Protein AF-A0A3S3U5V6-F1 (afdb_monomer_lite)

pLDDT: mean 91.55, std 5.26, range [72.19, 96.88]

Secondary structure (DSSP, 8-state):
-HHHHHHHHH-TT--HHHHHHHHHHTT----HHHHHHHHHHTT---SS----TTSPPTTSPPP-

InterPro domains:
  IPR025948 HTH-like domain [PF13276] (2-49)

Radius of gyration: 15.38 Å; chains: 1; bounding box: 45×19×33 Å

Sequence (64 aa):
MDIIDRQFLETPWYGSRQMARHMQRQGHKCGRHRVRRLMRLMRLVPIYQAPKTSKKHPEHKIYP

Organism: NCBI:txid1553448

Structure (mmCIF, N/CA/C/O backbone):
data_AF-A0A3S3U5V6-F1
#
_entry.id   AF-A0A3S3U5V6-F1
#
loop_
_atom_site.group_PDB
_atom_site.id
_atom_site.type_symbol
_atom_site.label_atom_id
_atom_site.label_alt_id
_atom_site.label_comp_id
_atom_site.label_asym_id
_atom_site.label_entity_id
_atom_site.label_seq_id
_atom_site.pdbx_PDB_ins_code
_atom_site.Cartn_x
_atom_site.Cartn_y
_atom_site.Cartn_z
_atom_site.occupancy
_atom_site.B_iso_or_equiv
_atom_site.auth_seq_id
_atom_site.auth_comp_id
_atom_site.auth_asym_id
_atom_site.auth_atom_id
_atom_site.pdbx_PDB_model_num
ATOM 1 N N . MET A 1 1 ? -16.288 -9.260 3.776 1.00 72.19 1 MET A N 1
ATOM 2 C CA . MET A 1 1 ? -15.615 -8.998 2.481 1.00 72.19 1 MET A CA 1
ATOM 3 C C . MET A 1 1 ? -15.891 -7.572 2.029 1.00 72.19 1 MET A C 1
ATOM 5 O O . MET A 1 1 ? -14.999 -6.939 1.486 1.00 72.19 1 MET A O 1
ATOM 9 N N . ASP A 1 2 ? -17.064 -7.054 2.374 1.00 89.12 2 ASP A N 1
ATOM 10 C CA . ASP A 1 2 ? -17.627 -5.758 1.984 1.00 89.12 2 ASP A CA 1
ATOM 11 C C . ASP A 1 2 ? -16.713 -4.560 2.239 1.00 89.12 2 ASP A C 1
ATOM 13 O O . ASP A 1 2 ? -16.675 -3.643 1.435 1.00 89.12 2 ASP A O 1
ATOM 17 N N . ILE A 1 3 ? -15.904 -4.579 3.304 1.00 92.19 3 ILE A N 1
ATOM 18 C CA . ILE A 1 3 ? -14.956 -3.490 3.599 1.00 92.19 3 ILE A CA 1
ATOM 19 C C . ILE A 1 3 ? -13.940 -3.310 2.461 1.00 92.19 3 ILE A C 1
ATOM 21 O O . ILE A 1 3 ? -13.641 -2.183 2.077 1.00 92.19 3 ILE A O 1
ATOM 25 N N . ILE A 1 4 ? -13.423 -4.415 1.907 1.00 93.25 4 ILE A N 1
ATOM 26 C CA . ILE A 1 4 ? -12.480 -4.362 0.780 1.00 93.25 4 ILE A CA 1
ATOM 27 C C . ILE A 1 4 ? -13.198 -3.884 -0.478 1.00 93.25 4 ILE A C 1
ATOM 29 O O . ILE A 1 4 ? -12.623 -3.096 -1.219 1.00 93.25 4 ILE A O 1
ATOM 33 N N . ASP A 1 5 ? -14.427 -4.346 -0.702 1.00 94.00 5 ASP A N 1
ATOM 34 C CA . ASP A 1 5 ? -15.225 -3.960 -1.866 1.00 94.00 5 ASP A CA 1
ATOM 35 C C . ASP A 1 5 ? -15.531 -2.459 -1.859 1.00 94.00 5 ASP A C 1
ATOM 37 O O . ASP A 1 5 ? -15.170 -1.734 -2.783 1.00 94.00 5 ASP A O 1
ATOM 41 N N . ARG A 1 6 ? -16.072 -1.964 -0.740 1.00 95.38 6 ARG A N 1
ATOM 42 C CA . ARG A 1 6 ? -16.385 -0.551 -0.515 1.00 95.38 6 ARG A CA 1
ATOM 43 C C . ARG A 1 6 ? -15.148 0.327 -0.684 1.00 95.38 6 ARG A C 1
ATOM 45 O O . ARG A 1 6 ? -15.193 1.323 -1.397 1.00 95.38 6 ARG A O 1
ATOM 52 N N . GLN A 1 7 ? -14.024 -0.073 -0.085 1.00 95.56 7 GLN A N 1
ATOM 53 C CA . GLN A 1 7 ? -12.777 0.675 -0.226 1.00 95.56 7 GLN A CA 1
ATOM 54 C C . GLN A 1 7 ? -12.242 0.642 -1.662 1.00 95.56 7 GLN A C 1
ATOM 56 O O . GLN A 1 7 ? -11.643 1.614 -2.120 1.00 95.56 7 GLN A O 1
ATOM 61 N N . PHE A 1 8 ? -12.423 -0.464 -2.383 1.00 95.31 8 PHE A N 1
ATOM 62 C CA . PHE A 1 8 ? -11.993 -0.578 -3.771 1.00 95.31 8 PHE A CA 1
ATOM 63 C C . PHE A 1 8 ? -12.817 0.324 -4.698 1.00 95.31 8 PHE A C 1
ATOM 65 O O . PHE A 1 8 ? -12.237 0.940 -5.587 1.00 95.31 8 PHE A O 1
ATOM 72 N N . LEU A 1 9 ? -14.123 0.472 -4.453 1.00 94.62 9 LEU A N 1
ATOM 73 C CA . LEU A 1 9 ? -14.972 1.425 -5.178 1.00 94.62 9 LEU A CA 1
ATOM 74 C C . LEU A 1 9 ? -14.535 2.880 -4.955 1.00 94.62 9 LEU A C 1
ATOM 76 O O . LEU A 1 9 ? -14.523 3.664 -5.898 1.00 94.62 9 LEU A O 1
ATOM 80 N N . GLU A 1 10 ? -14.121 3.233 -3.736 1.00 96.38 10 GLU A N 1
ATOM 81 C CA . GLU A 1 10 ? -13.577 4.566 -3.436 1.00 96.38 10 GLU A CA 1
ATOM 82 C C . GLU A 1 10 ? -12.168 4.772 -4.021 1.00 96.38 10 GLU A C 1
ATOM 84 O O . GLU A 1 10 ? -11.785 5.885 -4.380 1.00 96.38 10 GLU A O 1
ATOM 89 N N . THR A 1 11 ? -11.366 3.705 -4.097 1.00 95.69 11 THR A N 1
ATOM 90 C CA . THR A 1 11 ? -9.948 3.766 -4.482 1.00 95.69 11 THR A CA 1
ATOM 91 C C . THR A 1 11 ? -9.557 2.620 -5.427 1.00 95.69 11 THR A C 1
ATOM 93 O O . THR A 1 11 ? -8.805 1.718 -5.043 1.00 95.69 11 THR A O 1
ATOM 96 N N . PRO A 1 12 ? -9.994 2.640 -6.700 1.00 94.94 12 PRO A N 1
ATOM 97 C CA . PRO A 1 12 ? -9.783 1.525 -7.628 1.00 94.94 12 PRO A CA 1
ATOM 98 C C . PRO A 1 12 ? -8.313 1.302 -8.015 1.00 94.94 12 PRO A C 1
ATOM 100 O O . PRO A 1 12 ? -7.973 0.281 -8.603 1.00 94.94 12 PRO A O 1
ATOM 103 N N . TRP A 1 13 ? -7.399 2.213 -7.667 1.00 94.12 13 TRP A N 1
ATOM 104 C CA . TRP A 1 13 ? -5.950 2.036 -7.840 1.00 94.12 13 TRP A CA 1
ATOM 105 C C . TRP A 1 13 ? -5.270 1.333 -6.650 1.00 94.12 13 TRP A C 1
ATOM 107 O O . TRP A 1 13 ? -4.077 1.020 -6.709 1.00 94.12 13 TRP A O 1
ATOM 117 N N . TYR A 1 14 ? -5.987 1.056 -5.554 1.00 95.06 14 TYR A N 1
ATOM 118 C CA . TYR A 1 14 ? -5.405 0.396 -4.387 1.00 95.06 14 TYR A CA 1
ATOM 119 C C . TYR A 1 14 ? -5.114 -1.076 -4.666 1.00 95.06 14 TYR A C 1
ATOM 121 O O . TYR A 1 14 ? -5.977 -1.948 -4.612 1.00 95.06 14 TYR A O 1
ATOM 129 N N . GLY A 1 15 ? -3.835 -1.388 -4.873 1.00 93.88 15 GLY A N 1
ATOM 130 C CA . GLY A 1 15 ? -3.366 -2.771 -4.850 1.00 93.88 15 GLY A CA 1
ATOM 131 C C . GLY A 1 15 ? -3.344 -3.366 -3.443 1.00 93.88 15 GLY A C 1
ATOM 132 O O . GLY A 1 15 ? -3.446 -2.667 -2.433 1.00 93.88 15 GLY A O 1
ATOM 133 N N . SER A 1 16 ? -3.073 -4.672 -3.356 1.00 94.56 16 SER A N 1
ATOM 134 C CA . SER A 1 16 ? -3.097 -5.421 -2.088 1.00 94.56 16 SER A CA 1
ATOM 135 C C . SER A 1 16 ? -2.228 -4.818 -0.973 1.00 94.56 16 SER A C 1
ATOM 137 O O . SER A 1 16 ? -2.480 -5.046 0.205 1.00 94.56 16 SER A O 1
ATOM 139 N N . ARG A 1 17 ? -1.153 -4.097 -1.329 1.00 94.38 17 ARG A N 1
ATOM 140 C CA . ARG A 1 17 ? -0.275 -3.407 -0.368 1.00 94.38 17 ARG A CA 1
ATOM 141 C C . ARG A 1 17 ? -0.943 -2.163 0.218 1.00 94.38 17 ARG A C 1
ATOM 143 O O . ARG A 1 17 ? -0.883 -1.961 1.425 1.00 94.38 17 ARG A O 1
ATOM 150 N N . GLN A 1 18 ? -1.546 -1.329 -0.628 1.00 95.31 18 GLN A N 1
ATOM 151 C CA . GLN A 1 18 ? -2.226 -0.108 -0.192 1.00 95.31 18 GLN A CA 1
ATOM 152 C C . GLN A 1 18 ? -3.475 -0.462 0.614 1.00 95.31 18 GLN A C 1
ATOM 154 O O . GLN A 1 18 ? -3.629 0.036 1.726 1.00 95.31 18 GLN A O 1
ATOM 159 N N . MET A 1 19 ? -4.249 -1.431 0.125 1.00 96.12 19 MET A N 1
ATOM 160 C CA . MET A 1 19 ? -5.431 -1.948 0.805 1.00 96.12 19 MET A CA 1
ATOM 161 C C . MET A 1 19 ? -5.101 -2.517 2.195 1.00 96.12 19 MET A C 1
ATOM 163 O O . MET A 1 19 ? -5.748 -2.164 3.173 1.00 96.12 19 MET A O 1
ATOM 167 N N . ALA A 1 20 ? -4.029 -3.307 2.339 1.00 96.44 20 ALA A N 1
ATOM 168 C CA . ALA A 1 20 ? -3.621 -3.814 3.655 1.00 96.44 20 ALA A CA 1
ATOM 169 C C . ALA A 1 20 ? -3.234 -2.703 4.644 1.00 96.44 20 ALA A C 1
ATOM 171 O O . ALA A 1 20 ? -3.613 -2.772 5.810 1.00 96.44 20 ALA A O 1
ATOM 172 N N . ARG A 1 21 ? -2.526 -1.659 4.187 1.00 96.06 21 ARG A N 1
ATOM 173 C CA . ARG A 1 21 ? -2.201 -0.498 5.034 1.00 96.06 21 ARG A CA 1
ATOM 174 C C . ARG A 1 21 ? -3.452 0.270 5.444 1.00 96.06 21 ARG A C 1
ATOM 176 O O . ARG A 1 21 ? -3.554 0.688 6.589 1.00 96.06 21 ARG A O 1
ATOM 183 N N . HIS A 1 22 ? -4.389 0.459 4.519 1.00 95.31 22 HIS A N 1
ATOM 184 C CA . HIS A 1 22 ? -5.662 1.109 4.802 1.00 95.31 22 HIS A CA 1
ATOM 185 C C . HIS A 1 22 ? -6.443 0.344 5.879 1.00 95.31 22 HIS A C 1
ATOM 187 O O . HIS A 1 22 ? -6.798 0.917 6.904 1.00 95.31 22 HIS A O 1
ATOM 193 N N . MET A 1 23 ? -6.598 -0.969 5.708 1.00 93.88 23 MET A N 1
ATOM 194 C CA . MET A 1 23 ? -7.296 -1.808 6.680 1.00 93.88 23 MET A CA 1
ATOM 195 C C . MET A 1 23 ? -6.598 -1.830 8.052 1.00 93.88 23 MET A C 1
ATOM 197 O O . MET A 1 23 ? -7.274 -1.788 9.075 1.00 93.88 23 MET A O 1
ATOM 201 N N . GLN A 1 24 ? -5.259 -1.831 8.098 1.00 94.19 24 GLN A N 1
ATOM 202 C CA . GLN A 1 24 ? -4.516 -1.715 9.361 1.00 94.19 24 GLN A CA 1
ATOM 203 C C . GLN A 1 24 ? -4.786 -0.394 10.087 1.00 94.19 24 GLN A C 1
ATOM 205 O O . GLN A 1 24 ? -4.939 -0.402 11.305 1.00 94.19 24 GLN A O 1
ATOM 210 N N . ARG A 1 25 ? -4.890 0.729 9.362 1.00 94.25 25 ARG A N 1
ATOM 211 C CA . ARG A 1 25 ? -5.239 2.032 9.959 1.00 94.25 25 ARG A CA 1
ATOM 212 C C . ARG A 1 25 ? -6.655 2.064 10.527 1.00 94.25 25 ARG A C 1
ATOM 214 O O . ARG A 1 25 ? -6.900 2.789 11.478 1.00 94.25 25 ARG A O 1
ATOM 221 N N . GLN A 1 26 ? -7.553 1.249 9.982 1.00 93.00 26 GLN A N 1
ATOM 222 C CA . GLN A 1 26 ? -8.904 1.043 10.509 1.00 93.00 26 GLN A CA 1
ATOM 223 C C . GLN A 1 26 ? -8.961 0.005 11.646 1.00 93.00 26 GLN A C 1
ATOM 225 O O . GLN A 1 26 ? -10.041 -0.363 12.093 1.00 93.00 26 GLN A O 1
ATOM 230 N N . GLY A 1 27 ? -7.814 -0.500 12.116 1.00 93.75 27 GLY A N 1
ATOM 231 C CA . GLY A 1 27 ? -7.741 -1.464 13.219 1.00 93.75 27 GLY A CA 1
ATOM 232 C C . GLY A 1 27 ? -7.922 -2.928 12.805 1.00 93.75 27 GLY A C 1
ATOM 233 O O . GLY A 1 27 ? -7.900 -3.821 13.655 1.00 93.75 27 GLY A O 1
ATOM 234 N N . HIS A 1 28 ? -8.046 -3.231 11.510 1.00 90.94 28 HIS A N 1
ATOM 235 C CA . HIS A 1 28 ? -8.145 -4.612 11.048 1.00 90.94 28 HIS A CA 1
ATOM 236 C C . HIS A 1 28 ? -6.768 -5.291 11.016 1.00 90.94 28 HIS A C 1
ATOM 238 O O . HIS A 1 28 ? -5.856 -4.895 10.285 1.00 90.94 28 HIS A O 1
ATOM 244 N N . LYS A 1 29 ? -6.630 -6.404 11.747 1.00 87.06 29 LYS A N 1
ATOM 245 C CA . LYS A 1 29 ? -5.425 -7.255 11.758 1.00 87.06 29 LYS A CA 1
ATOM 246 C C . LYS A 1 29 ? -5.337 -8.140 10.504 1.00 87.06 29 LYS A C 1
ATOM 248 O O . LYS A 1 29 ? -5.373 -9.368 10.578 1.00 87.06 29 LYS A O 1
ATOM 253 N N . CYS A 1 30 ? -5.244 -7.535 9.322 1.00 86.12 30 CYS A N 1
ATOM 254 C CA . CYS A 1 30 ? -5.080 -8.252 8.055 1.00 86.12 30 CYS A CA 1
ATOM 255 C C . CYS A 1 30 ? -3.786 -7.852 7.336 1.00 86.12 30 CYS A C 1
ATOM 257 O O . CYS A 1 30 ? -3.594 -6.715 6.915 1.00 86.12 30 CYS A O 1
ATOM 259 N N . GLY A 1 31 ? -2.893 -8.827 7.157 1.00 92.88 31 GLY A N 1
ATOM 260 C CA . GLY A 1 31 ? -1.666 -8.642 6.388 1.00 92.88 31 GLY A CA 1
ATOM 261 C C . GLY A 1 31 ? -1.894 -8.664 4.873 1.00 92.88 31 GLY A C 1
ATOM 262 O O . GLY A 1 31 ? -2.921 -9.132 4.370 1.00 92.88 31 GLY A O 1
ATOM 263 N N . ARG A 1 32 ? -0.869 -8.240 4.124 1.00 95.31 32 ARG A N 1
ATOM 264 C CA . ARG A 1 32 ? -0.866 -8.191 2.649 1.00 95.31 32 ARG A CA 1
ATOM 265 C C . ARG A 1 32 ? -1.307 -9.502 1.990 1.00 95.31 32 ARG A C 1
ATOM 267 O O . ARG A 1 32 ? -2.042 -9.463 1.008 1.00 95.31 32 ARG A O 1
ATOM 274 N N . HIS A 1 33 ? -0.853 -10.653 2.489 1.00 96.38 33 HIS A N 1
ATOM 275 C CA . HIS A 1 33 ? -1.165 -11.955 1.884 1.00 96.38 33 HIS A CA 1
ATOM 276 C C . HIS A 1 33 ? -2.655 -12.287 1.967 1.00 96.38 33 HIS A C 1
ATOM 278 O O . HIS A 1 33 ? -3.226 -12.753 0.979 1.00 96.38 33 HIS A O 1
ATOM 284 N N . ARG A 1 34 ? -3.291 -11.977 3.105 1.00 95.25 34 ARG A N 1
ATOM 285 C CA . ARG A 1 34 ? -4.732 -12.150 3.292 1.00 95.25 34 ARG A CA 1
ATOM 286 C C . ARG A 1 34 ? -5.492 -11.237 2.342 1.00 95.25 34 ARG A C 1
ATOM 288 O O . ARG A 1 34 ? -6.281 -11.735 1.554 1.00 95.25 34 ARG A O 1
ATOM 295 N N . VAL A 1 35 ? -5.179 -9.943 2.333 1.00 95.94 35 VAL A N 1
ATOM 296 C CA . VAL A 1 35 ? -5.832 -8.969 1.443 1.00 95.94 35 VAL A CA 1
ATOM 297 C C . VAL A 1 35 ? -5.690 -9.364 -0.028 1.00 95.94 35 VAL A C 1
ATOM 299 O O . VAL A 1 35 ? -6.680 -9.391 -0.749 1.00 95.94 35 VAL A O 1
ATOM 302 N N . ARG A 1 36 ? -4.493 -9.783 -0.464 1.00 96.19 36 ARG A N 1
ATOM 303 C CA . ARG A 1 36 ? -4.262 -10.280 -1.831 1.00 96.19 36 ARG A CA 1
ATOM 304 C C . ARG A 1 36 ? -5.152 -11.478 -2.172 1.00 96.19 36 ARG A C 1
ATOM 306 O O . ARG A 1 36 ? -5.693 -11.531 -3.272 1.00 96.19 36 ARG A O 1
ATOM 313 N N . ARG A 1 37 ? -5.294 -12.441 -1.252 1.00 96.88 37 ARG A N 1
ATOM 314 C CA . ARG A 1 37 ? -6.186 -13.597 -1.438 1.00 96.88 37 ARG A CA 1
ATOM 315 C C . ARG A 1 37 ? -7.639 -13.144 -1.575 1.00 96.88 37 ARG A C 1
ATOM 317 O O . ARG A 1 37 ? -8.310 -13.607 -2.486 1.00 96.88 37 ARG A O 1
ATOM 324 N N . LEU A 1 38 ? -8.102 -12.251 -0.700 1.00 95.25 38 LEU A N 1
ATOM 325 C CA . LEU A 1 38 ? -9.488 -11.774 -0.711 1.00 95.25 38 LEU A CA 1
ATOM 326 C C . LEU A 1 38 ? -9.803 -11.004 -2.001 1.00 95.25 38 LEU A C 1
ATOM 328 O O . LEU A 1 38 ? -10.748 -11.371 -2.687 1.00 95.25 38 LEU A O 1
ATOM 332 N N . MET A 1 39 ? -8.955 -10.050 -2.403 1.00 95.81 39 MET A N 1
ATOM 333 C CA . MET A 1 39 ? -9.110 -9.333 -3.678 1.00 95.81 39 MET A CA 1
ATOM 334 C C . MET A 1 39 ? -9.164 -10.289 -4.878 1.00 95.81 39 MET A C 1
ATOM 336 O O . MET A 1 39 ? -9.994 -10.113 -5.761 1.00 95.81 39 MET A O 1
ATOM 340 N N . ARG A 1 40 ? -8.334 -11.346 -4.893 1.00 96.06 40 ARG A N 1
ATOM 341 C CA . ARG A 1 40 ? -8.358 -12.362 -5.960 1.00 96.06 40 ARG A CA 1
ATOM 342 C C . ARG A 1 40 ? -9.658 -13.172 -5.972 1.00 96.06 40 ARG A C 1
ATOM 344 O O . ARG A 1 40 ? -10.173 -13.438 -7.051 1.00 96.06 40 ARG A O 1
ATOM 351 N N . LEU A 1 41 ? -10.183 -13.560 -4.806 1.00 96.88 41 LEU A N 1
ATOM 352 C CA . LEU A 1 41 ? -11.474 -14.258 -4.704 1.00 96.88 41 LEU A CA 1
ATOM 353 C C . LEU A 1 41 ? -12.634 -13.374 -5.182 1.00 96.88 41 LEU A C 1
ATOM 355 O O . LEU A 1 41 ? -13.543 -13.867 -5.837 1.00 96.88 41 LEU A O 1
ATOM 359 N N . MET A 1 42 ? -12.559 -12.074 -4.901 1.00 95.62 42 MET A N 1
ATOM 360 C CA . MET A 1 42 ? -1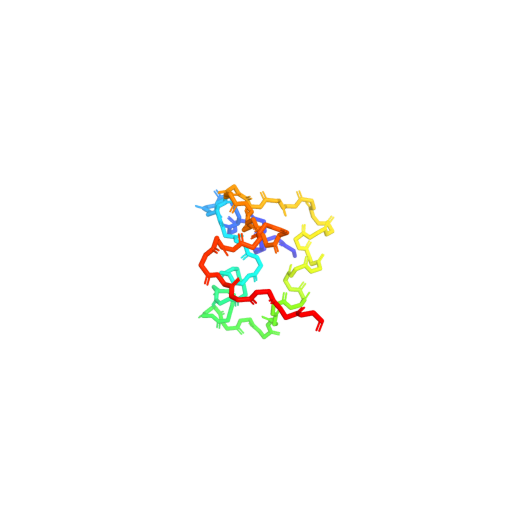3.553 -11.071 -5.295 1.00 95.62 42 MET A CA 1
ATOM 361 C C . MET A 1 42 ? -13.352 -10.540 -6.722 1.00 95.62 42 MET A C 1
ATOM 363 O O . MET A 1 42 ? -14.120 -9.704 -7.173 1.00 95.62 42 MET A O 1
ATOM 367 N N . ARG A 1 43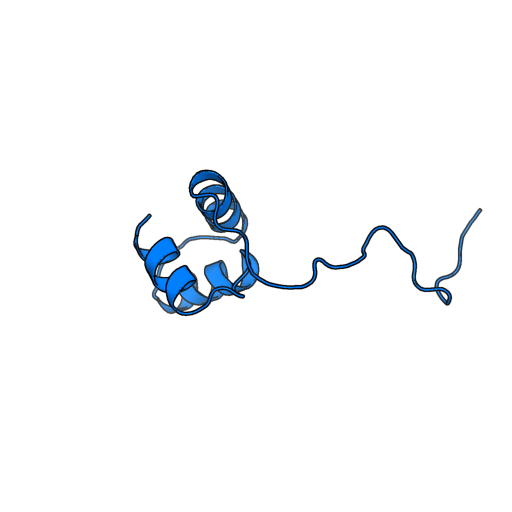 ? -12.320 -11.010 -7.440 1.00 95.56 43 ARG A N 1
ATOM 368 C CA . ARG A 1 43 ? -11.954 -10.553 -8.794 1.00 95.56 43 ARG A CA 1
ATOM 369 C C . ARG A 1 43 ? -11.669 -9.045 -8.894 1.00 95.56 43 ARG A C 1
ATOM 371 O O . ARG A 1 43 ? -11.796 -8.461 -9.964 1.00 95.56 43 ARG A O 1
ATOM 378 N N . LEU A 1 44 ? -11.213 -8.435 -7.802 1.00 94.81 44 LEU A N 1
ATOM 379 C CA . LEU A 1 44 ? -10.823 -7.028 -7.762 1.00 94.81 44 LEU A CA 1
ATOM 380 C C . LEU A 1 44 ? -9.398 -6.868 -8.296 1.00 94.81 44 LEU A C 1
ATOM 382 O O . LEU A 1 44 ? -8.439 -7.394 -7.717 1.00 94.81 44 LEU A O 1
ATOM 386 N N . VAL A 1 45 ? -9.259 -6.128 -9.396 1.00 93.88 45 VAL A N 1
ATOM 387 C CA . VAL A 1 45 ? -7.973 -5.843 -10.039 1.00 93.88 45 VAL A CA 1
ATOM 388 C C . VAL A 1 45 ? -7.742 -4.337 -10.038 1.00 93.88 45 VAL A C 1
ATOM 390 O O . VAL A 1 45 ? -8.508 -3.614 -10.667 1.00 93.88 45 VAL A O 1
ATOM 393 N N . PRO A 1 46 ? -6.699 -3.850 -9.349 1.00 93.38 46 PRO A N 1
ATOM 394 C CA . PRO A 1 46 ? -6.444 -2.424 -9.266 1.00 93.38 46 PRO A CA 1
ATOM 395 C C . PRO A 1 46 ? -6.050 -1.831 -10.621 1.00 93.38 46 PRO A C 1
ATOM 397 O O . PRO A 1 46 ? -5.294 -2.435 -11.385 1.00 93.38 46 PRO A O 1
ATOM 400 N N . ILE A 1 47 ? -6.523 -0.615 -10.880 1.00 93.00 47 ILE A N 1
ATOM 401 C CA . ILE A 1 47 ? -6.258 0.142 -12.104 1.00 93.00 47 ILE A CA 1
ATOM 402 C C . ILE A 1 47 ? -4.907 0.848 -11.956 1.00 93.00 47 ILE A C 1
ATOM 404 O O . ILE A 1 47 ? -4.821 2.002 -11.544 1.00 93.00 47 ILE A O 1
ATOM 408 N N . TYR A 1 48 ? -3.824 0.131 -12.240 1.00 86.38 48 TYR A N 1
ATOM 409 C CA . TYR A 1 48 ? -2.493 0.715 -12.392 1.00 86.38 48 TYR A CA 1
ATOM 410 C C . TYR A 1 48 ? -1.659 -0.083 -13.391 1.00 86.38 48 TYR A C 1
ATOM 412 O O . TYR A 1 48 ? -1.910 -1.261 -13.651 1.00 86.38 48 TYR A O 1
ATOM 420 N N . GLN A 1 49 ? -0.599 0.539 -13.905 1.00 83.88 49 GLN A N 1
ATOM 421 C CA . GLN A 1 49 ? 0.388 -0.166 -14.709 1.00 83.88 49 GLN A CA 1
ATOM 422 C C . GLN A 1 49 ? 1.146 -1.176 -13.839 1.00 83.88 49 GLN A C 1
ATOM 424 O O . GLN A 1 49 ? 1.861 -0.803 -12.905 1.00 83.88 49 GLN A O 1
ATOM 429 N N . ALA A 1 50 ? 1.003 -2.468 -14.142 1.00 83.56 50 ALA A N 1
ATOM 430 C CA . ALA A 1 50 ? 1.800 -3.493 -13.485 1.00 83.56 50 ALA A CA 1
ATOM 431 C C . ALA A 1 50 ? 3.300 -3.215 -13.711 1.00 83.56 50 ALA A C 1
ATOM 433 O O . ALA A 1 50 ? 3.698 -2.838 -14.821 1.00 83.56 50 ALA A O 1
ATOM 434 N N . PRO A 1 51 ? 4.150 -3.389 -12.683 1.00 81.25 51 PRO A N 1
ATOM 435 C CA . PRO A 1 51 ? 5.576 -3.166 -12.845 1.00 81.25 51 PRO A CA 1
ATOM 436 C C . PRO A 1 51 ? 6.123 -4.124 -13.910 1.00 81.25 51 PRO A C 1
ATOM 438 O O . PRO A 1 51 ? 5.836 -5.321 -13.891 1.00 81.25 51 PRO A O 1
ATOM 441 N N . LYS A 1 52 ? 6.920 -3.596 -14.844 1.00 84.81 52 LYS A N 1
ATOM 442 C CA . LYS A 1 52 ? 7.562 -4.369 -15.920 1.00 84.81 52 LYS A CA 1
ATOM 443 C C . LYS A 1 52 ? 8.771 -5.145 -15.379 1.00 84.81 52 LYS A C 1
ATOM 445 O O . LYS A 1 52 ? 9.889 -4.939 -15.828 1.00 84.81 52 LYS A O 1
ATOM 450 N N . THR A 1 53 ? 8.563 -6.029 -14.402 1.00 83.62 53 THR A N 1
ATOM 451 C CA . THR A 1 53 ? 9.653 -6.745 -13.708 1.00 83.62 53 THR A CA 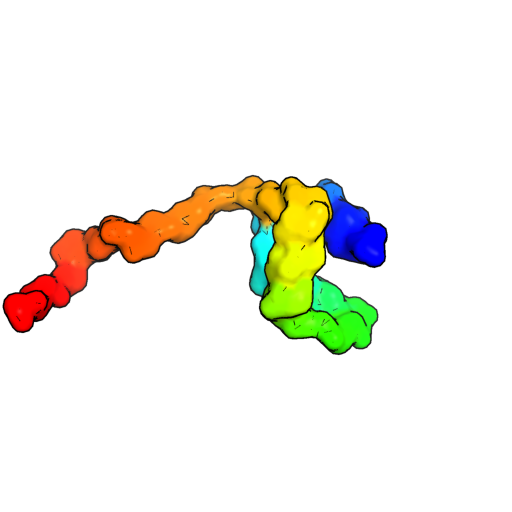1
ATOM 452 C C . THR A 1 53 ? 10.349 -7.801 -14.563 1.00 83.62 53 THR A C 1
ATOM 454 O O . THR A 1 53 ? 11.398 -8.295 -14.169 1.00 83.62 53 THR A O 1
ATOM 457 N N . SER A 1 54 ? 9.779 -8.167 -15.713 1.00 83.44 54 SER A N 1
ATOM 458 C CA . SER A 1 54 ? 10.398 -9.093 -16.667 1.00 83.44 54 SER A CA 1
ATOM 459 C C . SER A 1 54 ? 11.478 -8.439 -17.528 1.00 83.44 54 SER A C 1
ATOM 461 O O . SER A 1 54 ? 12.367 -9.130 -18.014 1.00 83.44 54 SER A O 1
ATOM 463 N N . LYS A 1 55 ? 11.416 -7.116 -17.730 1.00 85.12 55 LYS A N 1
ATOM 464 C CA . LYS A 1 55 ? 12.424 -6.384 -18.495 1.00 85.12 55 LYS A CA 1
ATOM 465 C C . LYS A 1 55 ? 13.419 -5.767 -17.529 1.00 85.12 55 LYS A C 1
ATOM 467 O O . LYS A 1 55 ? 13.053 -4.977 -16.662 1.00 85.12 55 LYS A O 1
ATOM 472 N N . LYS A 1 56 ? 14.684 -6.133 -17.693 1.00 83.88 56 LYS A N 1
ATOM 473 C CA . LYS A 1 56 ? 15.780 -5.525 -16.949 1.00 83.88 56 LYS A CA 1
ATOM 474 C C . LYS A 1 56 ? 15.943 -4.061 -17.364 1.00 83.88 56 LYS A C 1
ATOM 476 O O . LYS A 1 56 ? 15.745 -3.735 -18.534 1.00 83.88 56 LYS A O 1
ATOM 481 N N . HIS A 1 57 ? 16.327 -3.197 -16.426 1.00 83.44 57 HIS A N 1
ATOM 482 C CA . HIS A 1 57 ? 16.784 -1.858 -16.787 1.00 83.44 57 HIS A CA 1
ATOM 483 C C . HIS A 1 57 ? 18.068 -1.980 -17.630 1.00 83.44 57 HIS A C 1
ATOM 485 O O . HIS A 1 57 ? 18.923 -2.793 -17.255 1.00 83.44 57 HIS A O 1
ATOM 491 N N . PRO A 1 58 ? 18.224 -1.215 -18.729 1.00 86.94 58 PRO A N 1
ATOM 492 C CA . PRO A 1 58 ? 19.383 -1.325 -19.622 1.00 86.94 58 PRO A CA 1
ATOM 493 C C . PRO A 1 58 ? 20.731 -1.217 -18.901 1.00 86.94 58 PRO A C 1
ATOM 495 O O . PR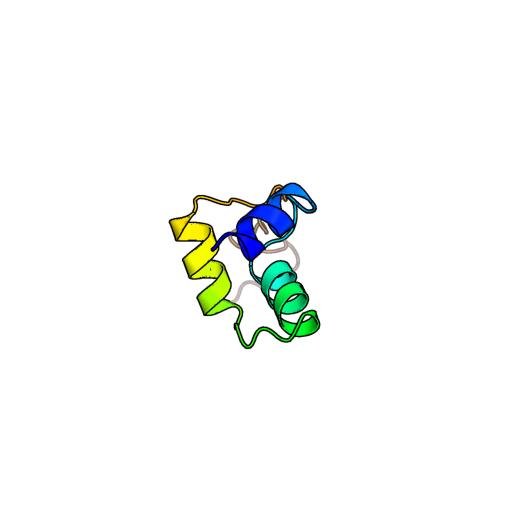O A 1 58 ? 21.682 -1.905 -19.248 1.00 86.94 58 PRO A O 1
ATOM 498 N N . GLU A 1 59 ? 20.788 -0.403 -17.850 1.00 91.50 59 GLU A N 1
ATOM 499 C CA . GLU A 1 59 ? 22.010 -0.130 -17.084 1.00 91.50 59 GLU A CA 1
ATOM 500 C C . GLU A 1 59 ? 22.389 -1.235 -16.086 1.00 91.50 59 GLU A C 1
ATOM 502 O O . GLU A 1 59 ? 23.477 -1.215 -15.513 1.00 91.50 59 GLU A O 1
ATOM 507 N N . HIS A 1 60 ? 21.519 -2.215 -15.828 1.00 89.25 60 HIS A N 1
ATOM 508 C CA . HIS A 1 60 ? 21.857 -3.256 -14.862 1.00 89.25 60 HIS A CA 1
ATOM 509 C C . HIS A 1 60 ? 22.843 -4.268 -15.469 1.00 89.25 60 HIS A C 1
ATOM 511 O O . HIS A 1 60 ? 22.532 -4.939 -16.457 1.00 89.25 60 HIS A O 1
ATOM 517 N N . LYS A 1 61 ? 23.976 -4.496 -14.794 1.00 87.44 61 LYS A N 1
ATOM 518 C CA . LYS A 1 61 ? 25.033 -5.438 -15.210 1.00 87.44 61 LYS A CA 1
ATOM 519 C C . LYS A 1 61 ? 24.520 -6.875 -15.330 1.00 87.44 61 LYS A C 1
ATOM 521 O O . LYS A 1 61 ? 23.921 -7.401 -14.390 1.00 87.44 61 LYS A O 1
ATOM 526 N N . ILE A 1 62 ? 24.633 -7.479 -16.515 1.00 85.38 62 ILE A N 1
ATOM 527 C CA . ILE A 1 62 ? 24.303 -8.895 -16.754 1.00 85.38 62 ILE A CA 1
ATOM 528 C C . ILE A 1 62 ? 25.553 -9.694 -16.389 1.00 85.38 62 ILE A C 1
ATOM 530 O O . ILE A 1 62 ? 26.622 -9.423 -1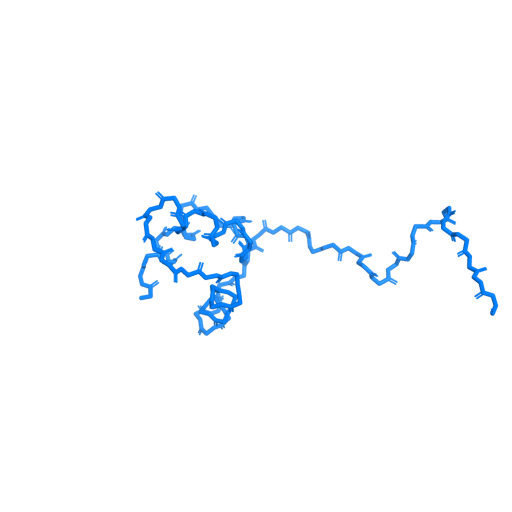6.928 1.00 85.38 62 ILE A O 1
ATOM 534 N N . TYR A 1 63 ? 25.422 -10.602 -15.428 1.00 84.62 63 TYR A N 1
ATOM 535 C CA . TYR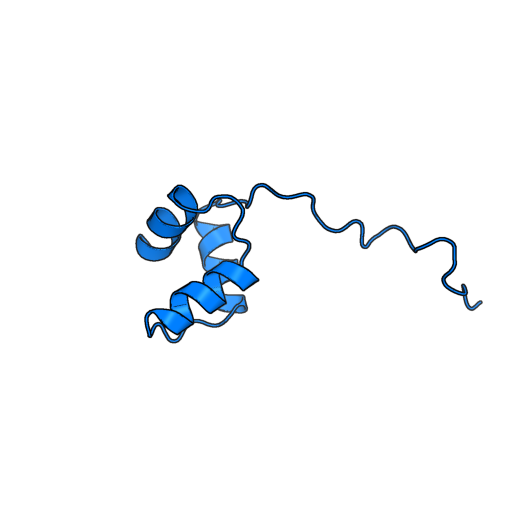 A 1 63 ? 26.498 -11.512 -15.050 1.00 84.62 63 TYR A CA 1
ATOM 536 C C . TYR A 1 63 ? 26.350 -12.799 -15.878 1.00 84.62 63 TYR A C 1
ATOM 538 O O . TYR A 1 63 ? 25.210 -13.263 -15.992 1.00 84.62 63 TYR A O 1
ATOM 546 N N . PRO A 1 64 ? 27.433 -13.306 -16.499 1.00 82.44 64 PRO A N 1
ATOM 547 C CA . PRO A 1 64 ? 27.447 -14.623 -17.131 1.00 82.44 64 PRO A CA 1
ATOM 548 C C . PRO A 1 64 ? 27.302 -15.751 -16.104 1.00 82.44 64 PRO A C 1
ATOM 550 O O . PRO A 1 64 ? 27.670 -15.533 -14.925 1.00 82.44 64 PRO A O 1
#

Foldseek 3Di:
DVVLVVVCVVALQDDLQNSQVVCVVVVDPDDSVRSNVVCVVVVRDRPDDDPPVVDDDPPDDDDD